Protein AF-G6F277-F1 (afdb_monomer_lite)

Structure (mmCIF, N/CA/C/O backbone):
data_AF-G6F277-F1
#
_entry.id   AF-G6F277-F1
#
loop_
_atom_site.group_PDB
_atom_site.id
_atom_site.type_symbol
_atom_site.label_atom_id
_atom_site.label_alt_id
_atom_site.label_comp_id
_atom_site.label_asym_id
_atom_site.label_entity_id
_atom_site.label_seq_id
_atom_site.pdbx_PDB_ins_code
_atom_site.Cartn_x
_atom_site.Cartn_y
_atom_site.Cartn_z
_atom_site.occupancy
_atom_site.B_iso_or_equiv
_atom_site.auth_seq_id
_atom_site.auth_comp_id
_atom_site.auth_asym_id
_atom_site.auth_atom_id
_atom_site.pdbx_PDB_model_num
ATOM 1 N N . MET A 1 1 ? 72.655 9.743 -31.566 1.00 37.03 1 MET A N 1
ATOM 2 C CA . MET A 1 1 ? 73.593 8.809 -30.901 1.00 37.03 1 MET A CA 1
ATOM 3 C C . MET A 1 1 ? 73.658 9.230 -29.446 1.00 37.03 1 MET A C 1
ATOM 5 O O . MET A 1 1 ? 73.908 10.397 -29.218 1.00 37.03 1 MET A O 1
ATOM 9 N N . GLY A 1 2 ? 73.383 8.450 -28.415 1.00 37.75 2 GLY A N 1
ATOM 10 C CA . GLY A 1 2 ? 73.005 7.057 -28.217 1.00 37.75 2 GLY A CA 1
ATOM 11 C C . GLY A 1 2 ? 73.012 6.901 -26.689 1.00 37.75 2 GLY A C 1
ATOM 12 O O . GLY A 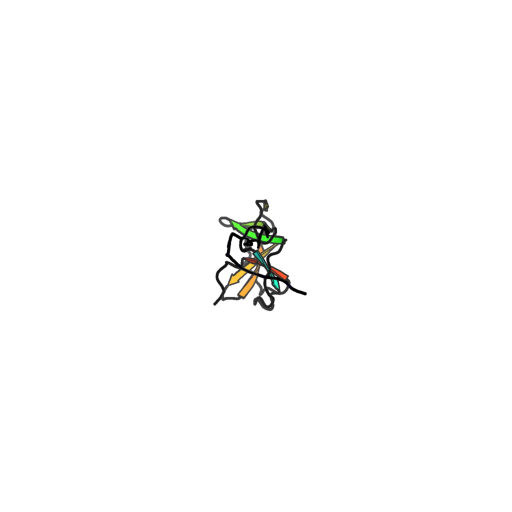1 2 ? 73.947 7.371 -26.046 1.00 37.75 2 GLY A O 1
ATOM 13 N N . MET A 1 3 ? 71.939 6.366 -26.107 1.00 43.28 3 MET A N 1
ATOM 14 C CA . MET A 1 3 ? 71.844 6.108 -24.662 1.00 43.28 3 MET A CA 1
ATOM 15 C C . MET A 1 3 ? 72.939 5.131 -24.201 1.00 43.28 3 MET A C 1
ATOM 17 O O . MET A 1 3 ? 73.451 4.356 -25.012 1.00 43.28 3 MET A O 1
ATOM 21 N N . PRO A 1 4 ? 73.160 5.034 -22.881 1.00 49.06 4 PRO A N 1
ATOM 22 C CA . PRO A 1 4 ? 72.890 3.728 -22.298 1.00 49.06 4 PRO A CA 1
ATOM 23 C C . PRO A 1 4 ? 71.932 3.769 -21.106 1.00 49.06 4 PRO A C 1
ATOM 25 O O . PRO A 1 4 ? 71.973 4.622 -20.224 1.00 49.06 4 PRO A O 1
ATOM 28 N N . ILE A 1 5 ? 71.065 2.767 -21.153 1.00 53.16 5 ILE A N 1
ATOM 29 C CA . ILE A 1 5 ? 70.101 2.305 -20.164 1.00 53.16 5 ILE A CA 1
ATOM 30 C C . ILE A 1 5 ? 70.821 1.321 -19.231 1.00 53.16 5 ILE A C 1
ATOM 32 O O . ILE A 1 5 ? 71.564 0.481 -19.726 1.00 53.16 5 ILE A O 1
ATOM 36 N N . ASN A 1 6 ? 70.543 1.371 -17.923 1.00 42.00 6 ASN A N 1
ATOM 37 C CA . ASN A 1 6 ? 70.446 0.199 -17.027 1.00 42.00 6 ASN A CA 1
ATOM 38 C C . ASN A 1 6 ? 69.909 0.672 -15.663 1.00 42.00 6 ASN A C 1
ATOM 40 O O . ASN A 1 6 ? 70.607 1.337 -14.911 1.00 42.00 6 ASN A O 1
ATOM 44 N N . ARG A 1 7 ? 68.597 0.591 -15.413 1.00 47.72 7 ARG A N 1
ATOM 45 C CA . ARG A 1 7 ? 67.875 -0.561 -14.830 1.00 47.72 7 ARG A CA 1
ATOM 46 C C . ARG A 1 7 ? 68.475 -1.052 -13.506 1.00 47.72 7 ARG A C 1
ATOM 48 O O . ARG A 1 7 ? 69.240 -2.003 -13.500 1.00 47.72 7 ARG A O 1
ATOM 55 N N . PHE A 1 8 ? 67.994 -0.488 -12.400 1.00 46.94 8 PHE A N 1
ATOM 56 C CA . PHE A 1 8 ? 67.616 -1.272 -11.224 1.00 46.94 8 PHE A CA 1
ATOM 57 C C . PHE A 1 8 ? 66.297 -0.730 -10.673 1.00 46.94 8 PHE A C 1
ATOM 59 O O . PHE A 1 8 ? 66.061 0.474 -10.632 1.00 46.94 8 PHE A O 1
ATOM 66 N N . ALA A 1 9 ? 65.402 -1.666 -10.387 1.00 50.25 9 ALA A N 1
ATOM 67 C CA . ALA A 1 9 ? 64.004 -1.460 -10.076 1.00 50.25 9 ALA A CA 1
ATOM 68 C C . ALA A 1 9 ? 63.793 -0.776 -8.720 1.00 50.25 9 ALA A C 1
ATOM 70 O O . ALA A 1 9 ? 64.459 -1.116 -7.745 1.00 50.25 9 ALA A O 1
ATOM 71 N N . LEU A 1 10 ? 62.775 0.080 -8.639 1.00 41.66 10 LEU A N 1
ATOM 72 C CA . LEU A 1 10 ? 62.068 0.308 -7.386 1.00 41.66 10 LEU A CA 1
ATOM 73 C C . LEU A 1 10 ? 60.569 0.412 -7.677 1.00 41.66 10 LEU A C 1
ATOM 75 O O . LEU A 1 10 ? 60.064 1.429 -8.144 1.00 41.66 10 LEU A O 1
ATOM 79 N N . LEU A 1 11 ? 59.881 -0.709 -7.453 1.00 50.47 11 LEU A N 1
ATOM 80 C CA . LEU A 1 11 ? 58.453 -0.722 -7.176 1.00 50.47 11 LEU A CA 1
ATOM 81 C C . LEU A 1 11 ? 58.219 0.070 -5.888 1.00 50.47 11 LEU A C 1
ATOM 83 O O . LEU A 1 11 ? 58.742 -0.338 -4.856 1.00 50.47 11 LEU A O 1
ATOM 87 N N . THR A 1 12 ? 57.344 1.073 -5.924 1.00 49.41 12 THR A N 1
ATOM 88 C CA . THR A 1 12 ? 56.513 1.434 -4.767 1.00 49.41 12 THR A CA 1
ATOM 89 C C . THR A 1 12 ? 55.254 2.196 -5.204 1.00 49.41 12 THR A C 1
ATOM 91 O O . THR A 1 12 ? 55.310 3.345 -5.622 1.00 49.41 12 THR A O 1
ATOM 94 N N . LEU A 1 13 ? 54.124 1.482 -5.088 1.00 42.62 13 LEU A N 1
ATOM 95 C CA . LEU A 1 13 ? 52.865 1.890 -4.436 1.00 42.62 13 LEU A CA 1
ATOM 96 C C . LEU A 1 13 ? 52.202 3.187 -4.942 1.00 42.62 13 LEU A C 1
ATOM 98 O O . LEU A 1 13 ? 52.618 4.291 -4.625 1.00 42.62 13 LEU A O 1
ATOM 102 N N . ILE A 1 14 ? 51.189 3.091 -5.811 1.00 44.88 14 ILE A N 1
ATOM 103 C CA . ILE A 1 14 ? 49.758 2.968 -5.447 1.00 44.88 14 ILE A CA 1
ATOM 104 C C . ILE A 1 14 ? 49.344 4.009 -4.402 1.00 44.88 14 ILE A C 1
ATOM 106 O O . ILE A 1 14 ? 49.683 3.879 -3.230 1.00 44.88 14 ILE A O 1
ATOM 110 N N . GLY A 1 15 ? 48.516 4.974 -4.812 1.00 44.50 15 GLY A N 1
ATOM 111 C CA . GLY A 1 15 ? 47.778 5.783 -3.843 1.00 44.50 15 GLY A CA 1
ATOM 112 C C . GLY A 1 15 ? 47.231 7.120 -4.323 1.00 44.50 15 GLY A C 1
ATOM 113 O O . GLY A 1 15 ? 47.173 8.036 -3.514 1.00 44.50 15 GLY A O 1
ATOM 114 N N . VAL A 1 16 ? 46.826 7.285 -5.588 1.00 48.56 16 VAL A N 1
ATOM 115 C CA . VAL A 1 16 ? 46.068 8.488 -5.976 1.00 48.56 16 VAL A CA 1
ATOM 116 C C . VAL A 1 16 ? 44.873 8.120 -6.835 1.00 48.56 16 VAL A C 1
ATOM 118 O O . VAL A 1 16 ? 44.921 8.129 -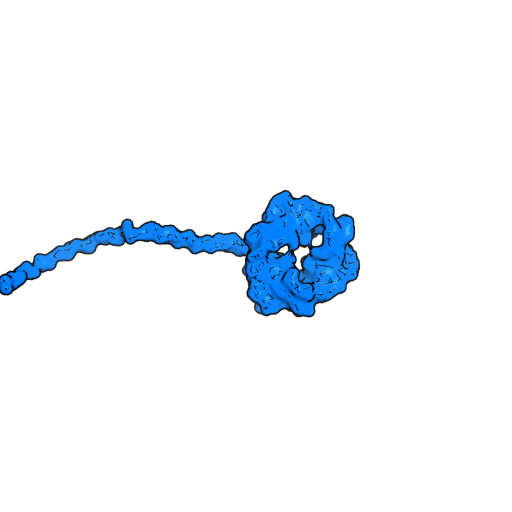8.055 1.00 48.56 16 VAL A O 1
ATOM 121 N N . SER A 1 17 ? 43.791 7.787 -6.148 1.00 45.66 17 SER A N 1
ATOM 122 C CA . SER A 1 17 ? 42.498 8.426 -6.366 1.00 45.66 17 SER A CA 1
ATOM 123 C C . SER A 1 17 ? 41.563 7.845 -5.320 1.00 45.66 17 SER A C 1
ATOM 125 O O . SER A 1 17 ? 41.160 6.686 -5.418 1.00 45.66 17 SER A O 1
ATOM 127 N N . PHE A 1 18 ? 41.231 8.658 -4.317 1.00 49.62 18 PHE A N 1
ATOM 128 C CA . PHE A 1 18 ? 39.979 8.534 -3.582 1.00 49.62 18 PHE A CA 1
ATOM 129 C C . PHE A 1 18 ? 38.841 8.679 -4.601 1.00 49.62 18 PHE A C 1
ATOM 131 O O . PHE A 1 18 ? 38.234 9.734 -4.742 1.00 49.62 18 PHE A O 1
ATOM 138 N N . SER A 1 19 ? 38.577 7.619 -5.359 1.00 43.09 19 SER A N 1
ATOM 139 C CA . SER A 1 19 ? 37.256 7.411 -5.914 1.00 43.09 19 SER A CA 1
ATOM 140 C C . SER A 1 19 ? 36.481 6.803 -4.772 1.00 43.09 19 SER A C 1
ATOM 142 O O . SER A 1 19 ? 36.496 5.593 -4.555 1.00 43.09 19 SER A O 1
ATOM 144 N N . SER A 1 20 ? 35.898 7.692 -3.980 1.00 41.25 20 SER A N 1
ATOM 145 C CA . SER A 1 20 ? 34.780 7.418 -3.103 1.00 41.25 20 SER A CA 1
ATOM 146 C C . SER A 1 20 ? 33.725 6.710 -3.948 1.00 41.25 20 SER A C 1
ATOM 148 O O . SER A 1 20 ? 32.821 7.336 -4.494 1.00 41.25 20 SER A O 1
ATOM 150 N N . LEU A 1 21 ? 33.852 5.391 -4.094 1.00 43.97 21 LEU A N 1
ATOM 151 C CA . LEU A 1 21 ? 32.783 4.513 -4.532 1.00 43.97 21 LEU A CA 1
ATOM 152 C C . LEU A 1 21 ? 31.818 4.425 -3.350 1.00 43.97 21 LEU A C 1
ATOM 154 O O . LEU A 1 21 ? 31.627 3.398 -2.710 1.00 43.97 21 LEU A O 1
ATOM 158 N N . ILE A 1 22 ? 31.203 5.571 -3.069 1.00 49.97 22 ILE A N 1
ATOM 159 C CA . ILE A 1 22 ? 29.899 5.681 -2.447 1.00 49.97 22 ILE A CA 1
ATOM 160 C C . ILE A 1 22 ? 28.929 5.250 -3.552 1.00 49.97 22 ILE A C 1
ATOM 162 O O . ILE A 1 22 ? 28.175 6.039 -4.110 1.00 49.97 22 ILE A O 1
ATOM 166 N N . GLY A 1 23 ? 29.005 3.978 -3.939 1.00 37.19 23 GLY A N 1
ATOM 167 C CA . GLY A 1 23 ? 27.857 3.302 -4.502 1.00 37.19 23 GLY A CA 1
ATOM 168 C C . GLY A 1 23 ? 26.977 3.059 -3.302 1.00 37.19 23 GLY A C 1
ATOM 169 O O . GLY A 1 23 ? 27.228 2.117 -2.557 1.00 37.19 23 GLY A O 1
ATOM 170 N N . ALA A 1 24 ? 26.060 3.994 -3.053 1.00 41.78 24 ALA A N 1
ATOM 171 C CA . ALA A 1 24 ? 25.055 3.884 -2.021 1.00 41.78 24 ALA A CA 1
ATOM 172 C C . ALA A 1 24 ? 24.545 2.441 -2.019 1.00 41.78 24 ALA A C 1
ATOM 174 O O . ALA A 1 24 ? 23.866 2.015 -2.952 1.00 41.78 24 ALA A O 1
ATOM 175 N N . SER A 1 25 ? 24.887 1.675 -0.982 1.00 37.38 25 SER A N 1
ATOM 176 C CA . SER A 1 25 ? 24.018 0.595 -0.561 1.00 37.38 25 SER A CA 1
ATOM 177 C C . SER A 1 25 ? 22.731 1.311 -0.202 1.00 37.38 25 SER A C 1
ATOM 179 O O . SER A 1 25 ? 22.601 1.834 0.906 1.00 37.38 25 SER A O 1
ATOM 181 N N . SER A 1 26 ? 21.840 1.468 -1.182 1.00 41.50 26 SER A N 1
ATOM 182 C CA . SER A 1 26 ? 20.469 1.846 -0.920 1.00 41.50 26 SER A CA 1
ATOM 183 C C . SER A 1 26 ? 20.044 0.900 0.187 1.00 41.50 26 SER A C 1
ATOM 185 O O . SER A 1 26 ? 20.043 -0.317 -0.030 1.00 41.50 26 SER A O 1
ATOM 187 N N . ALA A 1 27 ? 19.777 1.430 1.383 1.00 46.47 27 ALA A N 1
ATOM 188 C CA . ALA A 1 27 ? 18.904 0.735 2.308 1.00 46.47 27 ALA A CA 1
ATOM 189 C C . ALA A 1 27 ? 17.738 0.283 1.431 1.00 46.47 27 ALA A C 1
ATOM 191 O O . ALA A 1 27 ? 17.151 1.113 0.733 1.00 46.47 27 ALA A O 1
ATOM 192 N N . TYR A 1 28 ? 17.591 -1.030 1.248 1.00 58.25 28 TYR A N 1
ATOM 193 C CA . TYR A 1 28 ? 16.682 -1.515 0.228 1.00 58.25 28 TYR A CA 1
ATOM 194 C C . TYR A 1 28 ? 15.310 -0.952 0.601 1.00 58.25 28 TYR A C 1
ATOM 196 O O . TYR A 1 28 ? 14.822 -1.166 1.709 1.00 58.25 28 TYR A O 1
ATOM 204 N N . ALA A 1 29 ? 14.723 -0.148 -0.278 1.00 70.69 29 ALA A N 1
ATOM 205 C CA . ALA A 1 29 ? 13.471 0.496 0.059 1.00 70.69 29 ALA A CA 1
ATOM 206 C C . ALA A 1 29 ? 12.374 -0.568 0.065 1.00 70.69 29 ALA A C 1
ATOM 208 O O . ALA A 1 29 ? 12.241 -1.355 -0.882 1.00 70.69 29 ALA A O 1
ATOM 209 N N . ASN A 1 30 ? 11.627 -0.631 1.161 1.00 86.19 30 ASN A N 1
ATOM 210 C CA . ASN A 1 30 ? 10.586 -1.635 1.347 1.00 86.19 30 ASN A CA 1
ATOM 211 C C . ASN A 1 30 ? 9.277 -1.236 0.667 1.00 86.19 30 ASN A C 1
ATOM 213 O O . ASN A 1 30 ? 8.456 -2.092 0.352 1.00 86.19 30 ASN A O 1
ATOM 217 N N . TYR A 1 31 ? 9.077 0.057 0.427 1.00 90.19 31 TYR A N 1
ATOM 218 C CA . TYR A 1 31 ? 7.898 0.584 -0.237 1.00 90.19 31 TYR A CA 1
ATOM 219 C C . TYR A 1 31 ? 8.258 1.003 -1.650 1.00 90.19 31 TYR A C 1
ATOM 221 O O . TYR A 1 31 ? 9.150 1.822 -1.874 1.00 90.19 31 TYR A O 1
ATOM 229 N N . LYS A 1 32 ? 7.555 0.422 -2.615 1.00 90.12 32 LYS A N 1
ATOM 230 C CA . LYS A 1 32 ? 7.838 0.606 -4.032 1.00 90.12 32 LYS A CA 1
ATOM 231 C C . LYS A 1 32 ? 6.590 1.031 -4.769 1.00 90.12 32 LYS A C 1
ATOM 233 O O . LYS A 1 32 ? 5.497 0.567 -4.448 1.00 90.12 32 LYS A O 1
ATOM 238 N N . ARG A 1 33 ? 6.747 1.885 -5.777 1.00 91.19 33 ARG A N 1
ATOM 239 C CA . ARG A 1 33 ? 5.662 2.192 -6.708 1.00 91.19 33 ARG A CA 1
ATOM 240 C C . ARG A 1 33 ? 5.739 1.238 -7.885 1.00 91.19 33 ARG A C 1
ATOM 242 O O . ARG A 1 33 ? 6.749 1.185 -8.576 1.00 91.19 33 ARG A O 1
ATOM 249 N N . CYS A 1 34 ? 4.655 0.516 -8.121 1.00 91.25 34 CYS A N 1
ATOM 250 C CA . CYS A 1 34 ? 4.546 -0.424 -9.228 1.00 91.25 34 CYS A CA 1
ATOM 251 C C . CYS A 1 34 ? 3.267 -0.148 -10.009 1.00 91.25 34 CYS A C 1
ATOM 253 O O . CYS A 1 34 ? 2.269 0.300 -9.439 1.00 91.25 34 CYS A O 1
ATOM 255 N N . TRP A 1 35 ? 3.280 -0.457 -11.303 1.00 92.56 35 TRP A N 1
ATOM 256 C CA . TRP A 1 35 ? 2.036 -0.641 -12.039 1.00 92.56 35 TRP A CA 1
ATOM 257 C C . TRP A 1 35 ? 1.483 -2.030 -11.737 1.00 92.56 35 TRP A C 1
ATOM 259 O O . TRP A 1 35 ? 2.188 -3.034 -11.875 1.00 92.56 35 TRP A O 1
ATOM 269 N N . ILE A 1 36 ? 0.228 -2.074 -11.308 1.00 92.94 36 ILE A N 1
ATOM 270 C CA . ILE A 1 36 ? -0.509 -3.297 -11.030 1.00 92.94 36 ILE A CA 1
ATOM 271 C C . ILE A 1 36 ? -1.588 -3.430 -12.096 1.00 92.94 36 ILE A C 1
ATOM 273 O O . ILE A 1 36 ? -2.316 -2.480 -12.360 1.00 92.94 36 ILE A O 1
ATOM 277 N N . GLN A 1 37 ? -1.703 -4.608 -12.697 1.00 93.25 37 GLN A N 1
ATOM 278 C CA . GLN A 1 37 ? -2.756 -4.925 -13.650 1.00 93.25 37 GLN A CA 1
ATOM 279 C C . GLN A 1 37 ? -3.482 -6.180 -13.181 1.00 93.25 37 GLN A C 1
ATOM 281 O O . GLN A 1 37 ? -2.868 -7.238 -13.023 1.00 93.25 37 GLN A O 1
ATOM 286 N N . LYS A 1 38 ? -4.793 -6.073 -12.934 1.00 93.00 38 LYS A N 1
ATOM 287 C CA . LYS A 1 38 ? -5.612 -7.183 -12.402 1.00 93.00 38 LYS A CA 1
ATOM 288 C C . LYS A 1 38 ? -4.984 -7.869 -11.170 1.00 93.00 38 LYS A C 1
ATOM 290 O O . LYS A 1 38 ? -5.031 -9.094 -11.035 1.00 93.00 38 LYS A O 1
ATOM 295 N N . GLY A 1 39 ? -4.390 -7.081 -10.273 1.00 91.62 39 GLY A N 1
ATOM 296 C CA . GLY A 1 39 ? -3.734 -7.545 -9.047 1.00 91.62 39 GLY A CA 1
ATOM 297 C C . GLY A 1 39 ? -2.325 -8.125 -9.213 1.00 91.62 39 GLY A C 1
ATOM 298 O O . GLY A 1 39 ? -1.739 -8.547 -8.220 1.00 91.62 39 GLY A O 1
ATOM 299 N N . VAL A 1 40 ? -1.747 -8.140 -10.414 1.00 90.81 40 VAL A N 1
ATOM 300 C CA . VAL A 1 40 ? -0.360 -8.577 -10.644 1.00 90.81 40 VAL A CA 1
ATOM 301 C C . VAL A 1 40 ? 0.515 -7.350 -10.866 1.00 90.81 40 VAL A C 1
ATOM 303 O O . VAL A 1 40 ? 0.164 -6.489 -11.667 1.00 90.81 40 VAL A O 1
ATOM 306 N N . ALA A 1 41 ? 1.642 -7.245 -10.161 1.00 87.62 41 ALA A N 1
ATOM 307 C CA . ALA A 1 41 ? 2.624 -6.197 -10.434 1.00 87.62 41 ALA A CA 1
ATOM 308 C C . ALA A 1 41 ? 3.350 -6.528 -11.748 1.00 87.62 41 ALA A C 1
ATOM 310 O O . ALA A 1 41 ? 3.929 -7.606 -11.863 1.00 87.62 41 ALA A O 1
ATOM 311 N N . THR A 1 42 ? 3.290 -5.639 -12.742 1.00 78.19 42 THR A N 1
ATOM 312 C CA . THR A 1 42 ? 3.794 -5.931 -14.100 1.00 78.19 42 THR A CA 1
ATOM 313 C C . THR A 1 42 ? 4.995 -5.086 -14.528 1.00 78.19 42 THR A C 1
ATOM 315 O O . THR A 1 42 ? 5.627 -5.420 -15.526 1.00 78.19 42 THR A O 1
ATOM 318 N N . ILE A 1 43 ? 5.329 -4.005 -13.811 1.00 76.56 43 ILE A N 1
ATOM 319 C CA . ILE A 1 43 ? 6.486 -3.132 -14.100 1.00 76.56 43 ILE A CA 1
ATOM 320 C C . ILE A 1 43 ? 7.516 -3.232 -12.969 1.00 76.56 43 ILE A C 1
ATOM 322 O O . ILE A 1 43 ? 7.133 -3.418 -11.813 1.00 76.56 43 ILE A O 1
ATOM 326 N N . ASN A 1 44 ? 8.804 -3.070 -13.314 1.00 70.75 44 ASN A N 1
ATOM 327 C CA . ASN A 1 44 ? 9.920 -2.940 -12.374 1.00 70.75 44 ASN A CA 1
ATOM 328 C C . ASN A 1 44 ? 9.570 -1.954 -11.256 1.00 70.75 44 ASN A C 1
ATOM 330 O O . ASN A 1 44 ? 9.413 -0.756 -11.467 1.00 70.75 44 ASN A O 1
ATOM 334 N N . CYS A 1 45 ? 9.392 -2.512 -10.067 1.00 85.94 45 CYS A N 1
ATOM 335 C CA . CYS A 1 45 ? 9.065 -1.779 -8.865 1.00 85.94 45 CYS A CA 1
ATOM 336 C C . CYS A 1 45 ? 10.301 -1.038 -8.350 1.00 85.94 45 CYS A C 1
ATOM 338 O O . CYS A 1 45 ? 11.267 -1.685 -7.922 1.00 85.94 45 CYS A O 1
ATOM 340 N N . ASP A 1 46 ? 10.211 0.288 -8.287 1.00 85.75 46 ASP A N 1
ATOM 341 C CA . ASP A 1 46 ? 11.260 1.158 -7.758 1.00 85.75 46 ASP A CA 1
ATOM 342 C C . ASP A 1 46 ? 10.820 1.848 -6.457 1.00 85.75 46 ASP A C 1
ATOM 344 O O . ASP A 1 46 ? 9.618 2.069 -6.246 1.00 85.75 46 ASP A O 1
ATOM 348 N N . PRO A 1 47 ? 11.772 2.184 -5.564 1.00 88.56 47 PRO A N 1
ATOM 349 C CA . PRO A 1 47 ? 11.517 3.058 -4.422 1.00 88.56 47 PRO A CA 1
ATOM 350 C C . PRO A 1 47 ? 10.794 4.333 -4.858 1.00 88.56 47 PRO A C 1
ATOM 352 O O . PRO A 1 47 ? 11.153 4.940 -5.867 1.00 88.56 47 PRO A O 1
ATOM 355 N N . ALA A 1 48 ? 9.778 4.753 -4.109 1.00 86.88 48 ALA A N 1
ATOM 356 C CA . ALA A 1 48 ? 9.008 5.937 -4.465 1.00 86.88 48 ALA A CA 1
ATOM 357 C C . ALA A 1 48 ? 8.409 6.632 -3.249 1.00 86.88 48 ALA A C 1
ATOM 359 O O . ALA A 1 48 ? 8.167 6.012 -2.213 1.00 86.88 48 ALA A O 1
ATOM 360 N N . ASP A 1 49 ? 8.100 7.910 -3.432 1.00 90.69 49 ASP A N 1
ATOM 361 C CA . ASP A 1 49 ? 7.380 8.710 -2.452 1.00 90.69 49 ASP A CA 1
ATOM 362 C C . ASP A 1 49 ? 5.870 8.491 -2.559 1.00 90.69 49 ASP A C 1
ATOM 364 O O . ASP A 1 49 ? 5.339 8.109 -3.613 1.00 90.69 49 ASP A O 1
ATOM 368 N N . GLY A 1 50 ? 5.155 8.780 -1.476 1.00 91.88 50 GLY A N 1
ATOM 369 C CA . GLY A 1 50 ? 3.698 8.763 -1.457 1.00 91.88 50 GLY A CA 1
ATOM 370 C C . GLY A 1 50 ? 3.136 8.443 -0.084 1.00 91.88 50 GLY A C 1
ATOM 371 O O . GLY A 1 50 ? 3.718 8.780 0.941 1.00 91.88 50 GLY A O 1
ATOM 372 N N . TYR A 1 51 ? 1.988 7.775 -0.063 1.00 92.25 51 TYR A N 1
ATOM 373 C CA . TYR A 1 51 ? 1.365 7.325 1.173 1.00 92.25 51 TYR A CA 1
ATOM 374 C C . TYR A 1 51 ? 1.145 5.821 1.142 1.00 92.25 51 TYR A C 1
ATOM 376 O O . TYR A 1 51 ? 0.818 5.257 0.099 1.00 92.25 51 TYR A O 1
ATOM 384 N N . TYR A 1 52 ? 1.286 5.194 2.304 1.00 92.25 52 TYR A N 1
ATOM 385 C CA . TYR A 1 52 ? 0.971 3.789 2.517 1.00 92.25 52 TYR A CA 1
ATOM 386 C C . TYR A 1 52 ? 0.175 3.616 3.809 1.00 92.25 52 TYR A C 1
ATOM 388 O O . TYR A 1 52 ? 0.359 4.376 4.760 1.00 92.25 52 TYR A O 1
ATOM 396 N N . PHE A 1 53 ? -0.707 2.620 3.856 1.00 93.31 53 PHE A N 1
ATOM 397 C CA . PHE A 1 53 ? -1.501 2.322 5.044 1.00 93.31 53 PHE A CA 1
ATOM 398 C C . PHE A 1 53 ? -0.862 1.200 5.860 1.00 93.31 53 PHE A C 1
ATOM 400 O O . PHE A 1 53 ? -0.763 0.063 5.405 1.00 93.31 53 PHE A O 1
ATOM 407 N N . VAL A 1 54 ? -0.463 1.510 7.090 1.00 90.69 54 VAL A N 1
ATOM 408 C CA . VAL A 1 54 ? 0.123 0.556 8.036 1.00 90.69 54 VAL A CA 1
ATOM 409 C C . VAL A 1 54 ? -0.941 0.128 9.036 1.00 90.69 54 VAL A C 1
ATOM 411 O O . VAL A 1 54 ? -1.622 0.976 9.615 1.00 90.69 54 VAL A O 1
ATOM 414 N N . LYS A 1 55 ? -1.081 -1.182 9.259 1.00 90.25 55 LYS A N 1
ATOM 415 C CA . LYS A 1 55 ? -1.935 -1.706 10.328 1.00 90.25 55 LYS A CA 1
ATOM 416 C C . LYS A 1 55 ? -1.202 -1.580 11.665 1.00 90.25 55 LYS A C 1
ATOM 418 O O . LYS A 1 55 ? -0.153 -2.187 11.853 1.00 90.25 55 LYS A O 1
ATOM 423 N N . GLU A 1 56 ? -1.769 -0.826 12.595 1.00 89.44 56 GLU A N 1
ATOM 424 C CA . GLU A 1 56 ? -1.301 -0.700 13.972 1.00 89.44 56 GLU A CA 1
ATOM 425 C C . GLU A 1 56 ? -2.435 -1.095 14.921 1.00 89.44 56 GLU A C 1
ATOM 427 O O . GLU A 1 56 ? -3.477 -0.438 14.975 1.00 89.44 56 GLU A O 1
ATOM 432 N N . LYS A 1 57 ? -2.229 -2.184 15.673 1.00 88.50 57 LYS A N 1
ATOM 433 C CA . LYS A 1 57 ? -3.293 -2.857 16.438 1.00 88.50 57 LYS A CA 1
ATOM 434 C C . LYS A 1 57 ? -4.436 -3.255 15.489 1.00 88.50 57 LYS A C 1
ATOM 436 O O . LYS A 1 57 ? -4.184 -3.968 14.518 1.00 88.50 57 LYS A O 1
ATOM 441 N N . ASP A 1 58 ? -5.650 -2.763 15.720 1.00 89.00 58 ASP A N 1
ATOM 442 C CA . ASP A 1 58 ? -6.837 -3.052 14.905 1.00 89.00 58 ASP A CA 1
ATOM 443 C C . ASP A 1 58 ? -7.220 -1.916 13.947 1.00 89.00 58 ASP A C 1
ATOM 445 O O . ASP A 1 58 ? -8.273 -1.966 13.317 1.00 89.00 58 ASP A O 1
ATOM 449 N N . GLN A 1 59 ? -6.358 -0.903 13.804 1.00 92.19 59 GLN 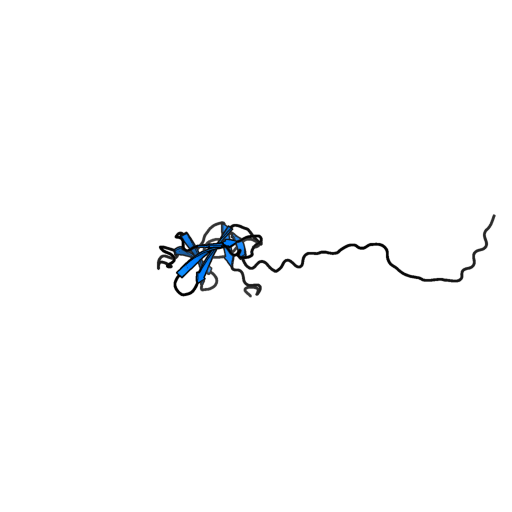A N 1
ATOM 450 C CA . GLN A 1 59 ? -6.613 0.259 12.956 1.00 92.19 59 GLN A CA 1
ATOM 451 C C . GLN A 1 59 ? -5.498 0.482 11.927 1.00 92.19 59 GLN A C 1
ATOM 453 O O . GLN A 1 59 ? -4.338 0.146 12.139 1.00 92.19 59 GLN A O 1
ATOM 458 N N . TYR A 1 60 ? -5.850 1.077 10.797 1.00 94.12 60 TYR A N 1
ATOM 459 C CA . TYR A 1 60 ? -4.968 1.447 9.705 1.00 94.12 60 TYR A CA 1
ATOM 460 C C . TYR A 1 60 ? -4.635 2.933 9.797 1.00 94.12 60 TYR A C 1
ATOM 462 O O . TYR A 1 60 ? -5.514 3.783 9.956 1.00 94.12 60 TYR A O 1
ATOM 470 N N . LYS A 1 61 ? -3.345 3.241 9.679 1.00 92.69 61 LYS A N 1
ATOM 471 C CA . LYS A 1 61 ? -2.806 4.599 9.643 1.00 92.69 61 LYS A CA 1
ATOM 472 C C . LYS A 1 61 ? -2.202 4.871 8.277 1.00 92.69 61 LYS A C 1
ATOM 474 O O . LYS A 1 61 ? -1.363 4.107 7.814 1.00 92.69 61 LYS A O 1
ATOM 479 N N . LYS A 1 62 ? -2.582 5.983 7.660 1.00 92.81 62 LYS A N 1
ATOM 480 C CA . LYS A 1 62 ? -1.908 6.545 6.497 1.00 92.81 62 LYS A CA 1
ATOM 481 C C . LYS A 1 62 ? -0.579 7.146 6.941 1.00 92.81 62 LYS A C 1
ATOM 483 O O . LYS A 1 62 ? -0.544 8.073 7.754 1.00 92.81 62 LYS A O 1
ATOM 488 N N . CYS A 1 63 ? 0.505 6.621 6.401 1.00 92.06 63 CYS A N 1
ATOM 489 C CA . CYS A 1 63 ? 1.865 7.038 6.689 1.00 92.06 63 CYS A CA 1
ATOM 490 C C . CYS A 1 63 ? 2.532 7.573 5.423 1.00 92.06 63 CYS A C 1
ATOM 492 O O . CYS A 1 63 ? 2.297 7.067 4.326 1.00 92.06 63 CYS A O 1
ATOM 494 N N . ASN A 1 64 ? 3.354 8.610 5.574 1.00 92.94 64 ASN A N 1
ATOM 495 C CA . ASN A 1 64 ? 4.112 9.175 4.461 1.00 92.94 64 ASN A CA 1
ATOM 496 C C . ASN A 1 64 ? 5.356 8.326 4.165 1.00 92.94 64 ASN A C 1
ATOM 498 O O . ASN A 1 64 ? 6.123 8.022 5.081 1.00 92.94 64 ASN A O 1
ATOM 502 N N . VAL A 1 65 ? 5.557 8.003 2.893 1.00 91.75 65 VAL A N 1
ATOM 503 C CA . VAL A 1 65 ? 6.712 7.283 2.360 1.00 91.75 65 VAL A CA 1
ATOM 504 C C . VAL A 1 65 ? 7.633 8.292 1.682 1.00 91.75 65 VAL A C 1
ATOM 506 O O . VAL A 1 65 ? 7.171 9.074 0.850 1.00 91.75 65 VAL A O 1
ATOM 509 N N . ALA A 1 66 ? 8.917 8.268 2.031 1.00 90.81 66 ALA A N 1
ATOM 510 C CA . ALA A 1 66 ? 9.957 9.063 1.390 1.00 90.81 66 ALA A CA 1
ATOM 511 C C . ALA A 1 66 ? 11.138 8.161 1.026 1.00 90.81 66 ALA A C 1
ATOM 513 O O . ALA A 1 66 ? 11.629 7.422 1.876 1.00 90.81 66 ALA A O 1
ATOM 514 N N . ASN A 1 67 ? 11.577 8.209 -0.230 1.00 88.81 67 ASN A N 1
ATOM 515 C CA . ASN A 1 67 ? 12.619 7.346 -0.789 1.00 88.81 67 ASN A CA 1
ATOM 516 C C . ASN A 1 67 ? 12.362 5.847 -0.537 1.00 88.81 67 ASN A C 1
ATOM 518 O O . ASN A 1 67 ? 13.291 5.068 -0.354 1.00 88.81 67 ASN A O 1
ATOM 522 N N . GLY A 1 68 ? 11.085 5.447 -0.530 1.00 88.62 68 GLY A N 1
ATOM 523 C CA . GLY A 1 68 ? 10.638 4.075 -0.284 1.00 88.62 68 GLY A CA 1
ATOM 524 C C . GLY A 1 68 ? 10.761 3.580 1.166 1.00 88.62 68 GLY A C 1
ATOM 525 O O . GLY A 1 68 ? 10.599 2.382 1.407 1.00 88.62 68 GLY A O 1
ATOM 526 N N . ASP A 1 69 ? 10.958 4.490 2.124 1.00 88.94 69 ASP A N 1
ATOM 527 C CA . ASP A 1 69 ? 10.896 4.225 3.562 1.00 88.94 69 ASP A CA 1
ATOM 528 C C . ASP A 1 69 ? 9.748 4.984 4.233 1.00 88.94 69 ASP A C 1
ATOM 530 O O . ASP A 1 69 ? 9.372 6.088 3.830 1.00 88.94 69 ASP A O 1
ATOM 534 N N . LEU A 1 70 ? 9.183 4.402 5.295 1.00 89.38 70 LEU A N 1
ATOM 535 C CA . LEU A 1 70 ? 8.199 5.101 6.120 1.00 89.38 70 LEU A CA 1
ATOM 536 C C . LEU A 1 70 ? 8.868 6.225 6.905 1.00 89.38 70 LEU A C 1
ATOM 538 O O . LEU A 1 70 ? 9.874 6.034 7.582 1.00 89.38 70 LEU A O 1
ATOM 542 N N . THR A 1 71 ? 8.236 7.390 6.886 1.00 86.88 71 THR A N 1
ATOM 543 C CA . THR A 1 71 ? 8.606 8.521 7.736 1.00 86.88 71 THR A CA 1
ATOM 544 C C . THR A 1 71 ? 7.729 8.550 8.991 1.00 86.88 71 THR A C 1
ATOM 546 O O . THR A 1 71 ? 6.611 8.035 8.987 1.00 86.88 71 THR A O 1
ATOM 549 N N . ASN A 1 72 ? 8.188 9.210 10.062 1.00 76.56 72 ASN A N 1
ATOM 550 C CA . ASN A 1 72 ? 7.534 9.258 11.388 1.00 76.56 72 ASN A CA 1
ATOM 551 C C . ASN A 1 72 ? 6.138 9.932 11.428 1.00 76.56 72 ASN A C 1
ATOM 553 O O . ASN A 1 72 ? 5.618 10.235 12.501 1.00 76.56 72 ASN A O 1
ATOM 557 N N . LYS A 1 73 ? 5.523 10.214 10.275 1.00 81.19 73 LYS A N 1
ATOM 558 C CA . LYS A 1 73 ? 4.214 10.860 10.154 1.00 81.19 73 LYS A CA 1
ATOM 559 C C . LYS A 1 73 ? 3.164 9.817 9.784 1.00 81.19 73 LYS A C 1
ATOM 561 O O . LYS A 1 73 ? 3.030 9.483 8.609 1.00 81.19 73 LYS A O 1
ATOM 566 N N . CYS A 1 74 ? 2.398 9.366 10.774 1.00 85.69 74 CYS A N 1
ATOM 567 C CA . CYS A 1 74 ? 1.279 8.445 10.592 1.00 85.69 74 CYS A CA 1
ATOM 568 C C . CYS A 1 74 ? 0.008 9.017 11.228 1.00 85.69 74 CYS A C 1
ATOM 570 O O . CYS A 1 74 ? 0.016 9.409 12.395 1.00 85.69 74 CYS A O 1
ATOM 572 N N . LYS A 1 75 ? -1.087 9.052 10.468 1.00 88.88 75 LYS A N 1
ATOM 573 C CA . LYS A 1 75 ? -2.412 9.486 10.935 1.00 88.88 75 LYS A CA 1
ATOM 574 C C . LYS A 1 75 ? -3.465 8.455 10.555 1.00 88.88 75 LYS A C 1
ATOM 576 O O . LYS A 1 75 ? -3.347 7.815 9.518 1.00 88.88 75 LYS A O 1
ATOM 581 N N . GLN A 1 76 ? -4.487 8.283 11.384 1.00 91.94 76 GLN A N 1
ATOM 582 C CA . GLN A 1 76 ? -5.658 7.486 11.012 1.00 91.94 76 GLN A CA 1
ATOM 583 C C . GLN A 1 76 ? -6.531 8.325 10.087 1.00 91.94 76 GLN A C 1
ATOM 585 O O . GLN A 1 76 ? -6.967 9.405 10.474 1.00 91.94 76 GLN A O 1
ATOM 590 N N . GLU A 1 77 ? -6.723 7.855 8.861 1.00 90.75 77 GLU A N 1
ATOM 591 C CA . GLU A 1 77 ? -7.487 8.543 7.822 1.00 90.75 77 GLU A CA 1
ATOM 592 C C . GLU A 1 77 ? -8.203 7.504 6.957 1.00 90.75 77 GLU A C 1
ATOM 594 O O . GLU A 1 77 ? -7.821 6.329 6.929 1.00 90.75 77 GLU A O 1
ATOM 599 N N . ASP A 1 78 ? -9.223 7.954 6.241 1.00 92.31 78 ASP A N 1
ATOM 600 C CA . ASP A 1 78 ? -9.908 7.157 5.231 1.00 92.31 78 ASP A CA 1
ATOM 601 C C . ASP A 1 78 ? -9.061 7.054 3.959 1.00 92.31 78 ASP A C 1
ATOM 603 O O . ASP A 1 78 ? -8.181 7.880 3.689 1.00 92.31 78 ASP A O 1
ATOM 607 N N . GLY A 1 79 ? -9.333 6.039 3.145 1.00 93.50 79 GLY A N 1
ATOM 608 C CA . GLY A 1 79 ? -8.675 5.875 1.853 1.00 93.50 79 GLY A CA 1
ATOM 609 C C . GLY A 1 79 ? -8.687 4.436 1.373 1.00 93.50 79 GLY A C 1
ATOM 610 O O . GLY A 1 79 ? -9.629 3.701 1.636 1.00 93.50 79 GLY A O 1
ATOM 611 N N . PHE A 1 80 ? -7.636 4.030 0.666 1.00 93.19 80 PHE A N 1
ATOM 612 C CA . PHE A 1 80 ? -7.471 2.663 0.184 1.00 93.19 80 PHE A CA 1
ATOM 613 C C . PHE A 1 80 ? -6.139 2.101 0.655 1.00 93.19 80 PHE A C 1
ATOM 615 O O . PHE A 1 80 ? -5.101 2.745 0.511 1.00 93.19 80 PHE A O 1
ATOM 622 N N . ALA A 1 81 ? -6.176 0.886 1.191 1.00 93.12 81 ALA A N 1
ATOM 623 C CA . ALA A 1 81 ? -4.993 0.133 1.572 1.00 93.12 81 ALA A CA 1
ATOM 624 C C . ALA A 1 81 ? -4.787 -1.052 0.626 1.00 93.12 81 ALA A C 1
ATOM 626 O O . ALA A 1 81 ? -5.748 -1.639 0.119 1.00 93.12 81 ALA A O 1
ATOM 627 N N . MET A 1 82 ? -3.519 -1.394 0.415 1.00 93.25 82 MET A N 1
ATOM 628 C CA . MET A 1 82 ? -3.093 -2.476 -0.464 1.00 93.25 82 MET A CA 1
ATOM 629 C C . MET A 1 82 ? -2.818 -3.742 0.345 1.00 93.25 82 MET A C 1
ATOM 631 O O . MET A 1 82 ? -2.121 -3.697 1.357 1.00 93.25 82 MET A O 1
ATOM 635 N N . PHE A 1 83 ? -3.333 -4.877 -0.121 1.00 91.69 83 PHE A N 1
ATOM 636 C CA . PHE A 1 83 ? -3.189 -6.174 0.535 1.00 91.69 83 PHE A CA 1
ATOM 637 C C . PHE A 1 83 ? -2.726 -7.225 -0.463 1.00 91.69 83 PHE A C 1
ATOM 639 O O . PHE A 1 83 ? -3.358 -7.416 -1.501 1.00 91.69 83 PHE A O 1
ATOM 646 N N . LEU A 1 84 ? -1.646 -7.933 -0.135 1.00 90.31 84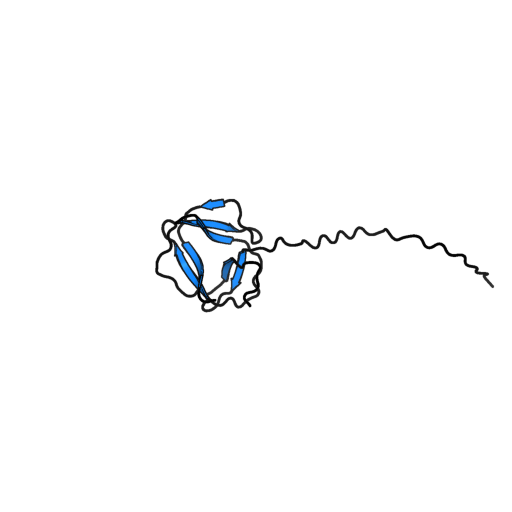 LEU A N 1
ATOM 647 C CA . LEU A 1 84 ? -1.210 -9.098 -0.895 1.00 90.31 84 LEU A CA 1
ATOM 648 C C . LEU A 1 84 ? -1.923 -10.338 -0.350 1.00 90.31 84 LEU A C 1
ATOM 650 O O . LEU A 1 84 ? -1.791 -10.682 0.822 1.00 90.31 84 LEU A O 1
ATOM 654 N N . THR A 1 85 ? -2.706 -11.012 -1.183 1.00 89.31 85 THR A N 1
ATOM 655 C CA . THR A 1 85 ? -3.406 -12.255 -0.832 1.00 89.31 85 THR A CA 1
ATOM 656 C C . THR A 1 85 ? -3.413 -13.168 -2.045 1.00 89.31 85 THR A C 1
ATOM 658 O O . THR A 1 85 ? -3.723 -12.725 -3.147 1.00 89.31 85 THR A O 1
ATOM 661 N N . ASN A 1 86 ? -3.051 -14.442 -1.866 1.00 89.12 86 ASN A N 1
ATOM 662 C CA . ASN A 1 86 ? -2.965 -15.418 -2.960 1.00 89.12 86 ASN A CA 1
ATOM 663 C C . ASN A 1 86 ? -2.132 -14.904 -4.152 1.00 89.12 86 ASN A C 1
ATOM 665 O O . ASN A 1 86 ? -2.558 -14.993 -5.302 1.00 89.12 86 ASN A O 1
ATOM 669 N N . HIS A 1 87 ? -0.968 -14.308 -3.863 1.00 88.62 87 HIS A N 1
ATOM 670 C CA . HIS A 1 87 ? -0.062 -13.702 -4.853 1.00 88.62 87 HIS A CA 1
ATOM 671 C C . HIS A 1 87 ? -0.687 -12.589 -5.713 1.00 88.62 87 HIS A C 1
ATOM 673 O O . HIS A 1 87 ? -0.173 -12.268 -6.783 1.00 88.62 87 HIS A O 1
ATOM 679 N N . ARG A 1 88 ? -1.788 -11.984 -5.256 1.00 91.81 88 ARG A N 1
ATOM 680 C CA . ARG A 1 88 ? -2.447 -10.866 -5.931 1.00 91.81 88 ARG A CA 1
ATOM 681 C C . ARG A 1 88 ? -2.652 -9.695 -4.987 1.00 91.81 88 ARG A C 1
ATOM 683 O O . ARG A 1 88 ? -2.972 -9.868 -3.813 1.00 91.81 88 ARG A O 1
ATOM 690 N N . TRP A 1 89 ? -2.483 -8.500 -5.528 1.00 93.75 89 TRP A N 1
ATOM 691 C CA . TRP A 1 89 ? -2.736 -7.245 -4.848 1.00 93.75 89 TRP A CA 1
ATOM 692 C C . TRP A 1 89 ? -4.206 -6.856 -4.956 1.00 93.75 89 TRP A C 1
ATOM 694 O O . TRP A 1 89 ? -4.770 -6.743 -6.048 1.00 93.75 89 TRP A O 1
ATOM 704 N N . TYR A 1 90 ? -4.802 -6.607 -3.800 1.00 94.75 90 TYR A N 1
ATOM 705 C CA . TYR A 1 90 ? -6.149 -6.085 -3.654 1.00 94.75 90 TYR A CA 1
ATOM 706 C C . TYR A 1 90 ? -6.093 -4.695 -3.037 1.00 94.75 90 TYR A C 1
ATOM 708 O O . TYR A 1 90 ? -5.312 -4.452 -2.118 1.00 94.75 90 TYR A O 1
ATOM 716 N N . GLN A 1 91 ? -6.953 -3.807 -3.520 1.00 94.75 91 GLN A N 1
ATOM 717 C CA . GLN A 1 91 ? -7.236 -2.534 -2.872 1.00 94.75 91 GLN A CA 1
ATOM 718 C C . GLN A 1 91 ? -8.523 -2.679 -2.057 1.00 94.75 91 GLN A C 1
ATOM 720 O O . GLN A 1 91 ? -9.541 -3.153 -2.572 1.00 94.75 91 GLN A O 1
ATOM 725 N N . CYS A 1 92 ? -8.484 -2.285 -0.787 1.00 94.62 92 CYS A N 1
ATOM 726 C CA . CYS A 1 92 ? -9.657 -2.287 0.084 1.00 94.62 92 CYS A CA 1
ATOM 727 C C . CYS A 1 92 ? -9.865 -0.884 0.671 1.00 94.62 92 CYS A C 1
ATOM 729 O O . CYS A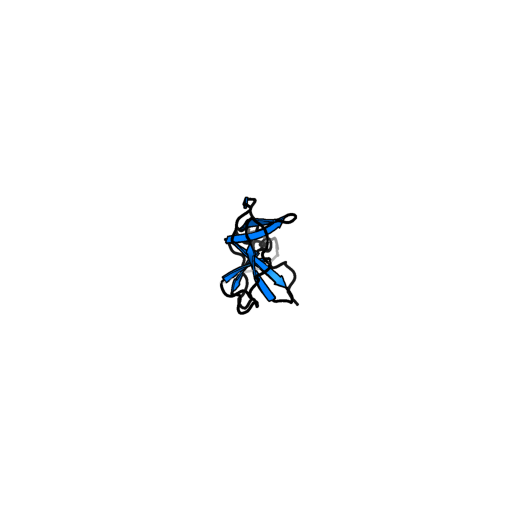 1 92 ? -8.887 -0.284 1.135 1.00 94.62 92 CYS A O 1
ATOM 731 N N . PRO A 1 93 ? -11.104 -0.363 0.693 1.00 95.31 93 PRO A N 1
ATOM 732 C CA . PRO A 1 93 ? -11.419 0.880 1.371 1.00 95.31 93 PRO A CA 1
ATOM 733 C C . PRO A 1 93 ? -11.147 0.773 2.872 1.00 95.31 93 PRO A C 1
ATOM 735 O O . PRO A 1 93 ? -11.490 -0.225 3.518 1.00 95.31 93 PRO A O 1
ATOM 738 N N . ILE A 1 94 ? -10.571 1.839 3.409 1.00 95.62 94 ILE A N 1
ATOM 739 C CA . ILE A 1 94 ? -10.379 2.114 4.823 1.00 95.62 94 ILE A CA 1
ATOM 740 C C . ILE A 1 94 ? -11.326 3.252 5.203 1.00 95.62 94 ILE A C 1
ATOM 742 O O . ILE A 1 94 ? -11.310 4.301 4.559 1.00 95.62 94 ILE A O 1
ATOM 746 N N . GLN A 1 95 ? -12.127 3.041 6.243 1.00 94.19 95 GLN A N 1
ATOM 747 C CA . GLN A 1 95 ? -13.035 4.037 6.811 1.00 94.19 95 GLN A CA 1
ATOM 748 C C . GLN A 1 95 ? -12.846 4.087 8.324 1.00 94.19 95 GLN A C 1
ATOM 750 O O . GLN A 1 95 ? -12.864 3.053 8.989 1.00 94.19 95 GLN A O 1
ATOM 755 N N . ASN A 1 96 ? -12.624 5.276 8.871 1.00 92.38 96 ASN A N 1
ATOM 756 C CA . ASN A 1 96 ? -12.253 5.536 10.258 1.00 92.38 96 ASN A CA 1
ATOM 757 C C . ASN A 1 96 ? -11.090 4.650 10.735 1.00 92.38 96 ASN A C 1
ATOM 759 O O . ASN A 1 96 ? -11.096 4.113 11.844 1.00 92.38 96 ASN A O 1
ATOM 763 N N . GLY A 1 97 ? -10.100 4.447 9.859 1.00 92.12 97 GLY A N 1
ATOM 764 C CA . GLY A 1 97 ? -8.969 3.564 10.125 1.00 92.12 97 GLY A CA 1
ATOM 765 C C . GLY A 1 97 ? -9.327 2.074 10.165 1.00 92.12 97 GLY A C 1
ATOM 766 O O . GLY A 1 97 ? -8.521 1.286 10.632 1.00 92.12 97 GLY A O 1
ATOM 767 N N . ILE A 1 98 ? -10.492 1.636 9.695 1.00 93.88 98 ILE A N 1
ATOM 768 C CA . ILE A 1 98 ? -10.884 0.219 9.679 1.00 93.88 98 ILE A CA 1
ATOM 769 C C . ILE A 1 98 ? -11.020 -0.252 8.232 1.00 93.88 98 ILE A C 1
ATOM 771 O O . ILE A 1 98 ? -11.571 0.450 7.387 1.00 93.88 98 ILE A O 1
ATOM 775 N N . LYS A 1 99 ? -10.509 -1.453 7.938 1.00 92.62 99 LYS A N 1
ATOM 776 C CA . LYS A 1 99 ? -10.674 -2.083 6.623 1.00 92.62 99 LYS A CA 1
ATOM 777 C C . LYS A 1 99 ? -12.115 -2.544 6.450 1.00 92.62 99 LYS A C 1
ATOM 779 O O . LYS A 1 99 ? -12.611 -3.304 7.273 1.00 92.62 99 LYS A O 1
ATOM 784 N N . THR A 1 100 ? -12.740 -2.132 5.358 1.00 90.62 100 THR A N 1
ATOM 785 C CA . THR A 1 100 ? -14.059 -2.629 4.948 1.00 90.62 100 THR A CA 1
ATOM 786 C C . THR A 1 100 ? -13.941 -3.968 4.205 1.00 90.62 100 THR A C 1
ATOM 788 O O . THR A 1 100 ? -12.871 -4.319 3.697 1.00 90.62 100 THR A O 1
ATOM 791 N N . ASP A 1 101 ? -15.038 -4.720 4.107 1.00 88.31 101 ASP A N 1
ATOM 792 C CA . ASP A 1 101 ? -15.050 -6.041 3.450 1.00 88.31 101 ASP A CA 1
ATOM 793 C C . ASP A 1 101 ? -14.991 -5.966 1.912 1.00 88.31 101 ASP A C 1
ATOM 795 O O . ASP A 1 101 ? -14.757 -6.965 1.230 1.00 88.31 101 ASP A O 1
ATOM 799 N N . HIS A 1 102 ? -15.163 -4.774 1.340 1.00 91.00 102 HIS A N 1
ATOM 800 C CA . HIS A 1 102 ? -15.253 -4.564 -0.102 1.00 91.00 102 HIS A CA 1
ATOM 801 C C . HIS A 1 102 ? -13.878 -4.379 -0.753 1.00 91.00 102 HIS A C 1
ATOM 803 O O . HIS A 1 102 ? -13.481 -3.271 -1.099 1.00 91.00 102 HIS A O 1
ATOM 809 N N . CYS A 1 103 ? -13.146 -5.470 -0.960 1.00 93.50 103 CYS A N 1
ATOM 810 C CA . CYS A 1 103 ? -11.873 -5.447 -1.681 1.00 93.50 103 CYS A CA 1
ATOM 811 C C . CYS A 1 103 ? -12.053 -5.725 -3.181 1.00 93.50 103 CYS A C 1
ATOM 813 O O . CYS A 1 103 ? -12.843 -6.579 -3.580 1.00 93.50 103 CYS A O 1
ATOM 815 N N . SER A 1 104 ? -11.265 -5.056 -4.020 1.00 95.12 104 SER A N 1
ATOM 816 C CA . SER A 1 104 ? -11.202 -5.310 -5.467 1.00 95.12 104 SER A CA 1
ATOM 817 C C . SER A 1 104 ? -9.765 -5.567 -5.906 1.00 95.12 104 SER A C 1
ATOM 819 O O . SER A 1 104 ? -8.824 -5.183 -5.210 1.00 95.12 104 SER A O 1
ATOM 821 N N . LEU A 1 105 ? -9.580 -6.243 -7.044 1.00 95.75 105 LEU A N 1
ATOM 822 C CA . LEU A 1 105 ? -8.250 -6.368 -7.642 1.00 95.75 105 LEU A CA 1
ATOM 823 C C . LEU A 1 105 ? -7.716 -4.970 -7.945 1.00 95.75 105 LEU A C 1
ATOM 825 O O . LEU A 1 105 ? -8.416 -4.157 -8.548 1.00 95.75 105 LEU A O 1
ATOM 829 N N . ALA A 1 106 ? -6.487 -4.702 -7.516 1.00 94.75 106 ALA A N 1
ATOM 830 C CA . ALA A 1 106 ? -5.866 -3.421 -7.784 1.00 94.75 106 ALA A CA 1
ATOM 831 C C . ALA A 1 106 ? -5.491 -3.287 -9.265 1.00 94.75 106 ALA A C 1
ATOM 833 O O . ALA A 1 106 ? -5.067 -4.256 -9.906 1.00 94.75 106 ALA A O 1
ATOM 834 N N . ASP A 1 107 ? -5.631 -2.068 -9.778 1.00 94.12 107 ASP A N 1
ATOM 835 C CA . ASP A 1 107 ? -5.211 -1.683 -11.120 1.00 94.12 107 ASP A CA 1
ATOM 836 C C . ASP A 1 107 ? -4.640 -0.257 -11.089 1.00 94.12 107 ASP A C 1
ATOM 838 O O . ASP A 1 107 ? -5.127 0.586 -10.328 1.00 94.12 107 ASP A O 1
ATOM 842 N N . GLY A 1 108 ? -3.585 0.009 -11.854 1.00 93.25 108 GLY A N 1
ATOM 843 C CA . GLY A 1 108 ? -2.910 1.305 -11.905 1.00 93.25 108 GLY A CA 1
ATOM 844 C C . GLY A 1 108 ? -1.604 1.392 -11.109 1.00 93.25 108 GLY A C 1
ATOM 845 O O . GLY A 1 108 ? -1.037 0.387 -10.678 1.00 93.25 108 GLY A O 1
ATOM 846 N N . TYR A 1 109 ? -1.101 2.616 -10.922 1.00 91.38 109 TYR A N 1
ATOM 847 C CA . TYR A 1 109 ? 0.095 2.878 -10.114 1.00 91.38 109 TYR A CA 1
ATOM 848 C C . TYR A 1 109 ? -0.231 2.881 -8.621 1.00 91.38 109 TYR A C 1
ATOM 850 O O . TYR A 1 109 ? -0.996 3.724 -8.157 1.00 91.38 109 TYR A O 1
ATOM 858 N N . HIS A 1 110 ? 0.433 2.008 -7.864 1.00 92.31 110 HIS A N 1
ATOM 859 C CA . HIS A 1 110 ? 0.255 1.891 -6.415 1.00 92.31 110 HIS A CA 1
ATOM 860 C C . HIS A 1 110 ? 1.592 1.847 -5.694 1.00 92.31 110 HIS A C 1
ATOM 862 O O . HIS A 1 110 ? 2.550 1.258 -6.195 1.00 92.31 110 HIS A O 1
ATOM 868 N N . VAL A 1 111 ? 1.641 2.441 -4.500 1.00 92.06 111 VAL A N 1
ATOM 869 C CA . VAL A 1 111 ? 2.735 2.227 -3.548 1.00 92.06 111 VAL A CA 1
ATOM 870 C C . VAL A 1 111 ? 2.403 0.978 -2.738 1.00 92.06 111 VAL A C 1
ATOM 872 O O . VAL A 1 111 ? 1.378 0.930 -2.059 1.00 92.06 111 VAL A O 1
ATOM 875 N N . ILE A 1 112 ? 3.254 -0.038 -2.826 1.00 91.38 112 ILE A N 1
ATOM 876 C CA . ILE A 1 112 ? 3.094 -1.323 -2.145 1.00 91.38 112 ILE A CA 1
ATOM 877 C C . ILE A 1 112 ? 4.325 -1.657 -1.314 1.00 91.38 112 ILE A C 1
ATOM 879 O O . ILE A 1 112 ? 5.441 -1.255 -1.640 1.00 91.38 112 ILE A O 1
ATOM 883 N N . PHE A 1 113 ? 4.120 -2.420 -0.245 1.00 88.69 113 PHE A N 1
ATOM 884 C CA . PHE A 1 113 ? 5.214 -3.008 0.512 1.00 88.69 113 PHE A CA 1
ATOM 885 C C . PHE A 1 113 ? 5.733 -4.258 -0.210 1.00 88.69 113 PHE A C 1
ATOM 887 O O . PHE A 1 113 ? 5.001 -5.233 -0.374 1.00 88.69 113 PHE A O 1
ATOM 894 N N . VAL A 1 114 ? 6.992 -4.236 -0.634 1.00 82.12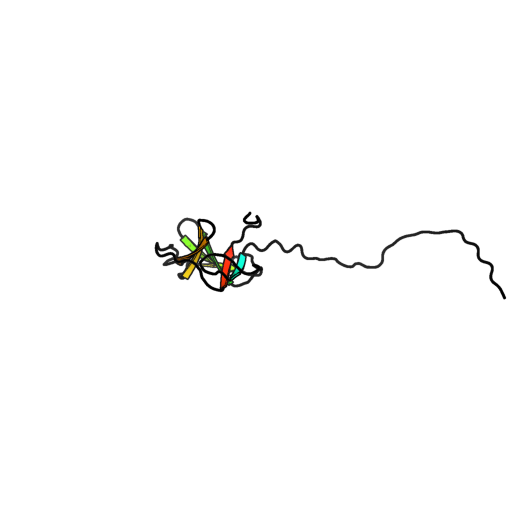 114 VAL A N 1
ATOM 895 C CA . VAL A 1 114 ? 7.691 -5.369 -1.244 1.00 82.12 114 VAL A CA 1
ATOM 896 C C . VAL A 1 114 ? 8.843 -5.757 -0.312 1.00 82.12 114 VAL A C 1
ATOM 898 O O . VAL A 1 114 ? 9.884 -5.096 -0.340 1.00 82.12 114 VAL A O 1
ATOM 901 N N . PRO A 1 115 ? 8.683 -6.797 0.529 1.00 69.00 115 PRO A N 1
ATOM 902 C CA . PRO A 1 115 ? 9.773 -7.258 1.383 1.00 69.00 115 PRO A CA 1
ATOM 903 C C . PRO A 1 115 ? 10.958 -7.717 0.521 1.00 69.00 115 PRO A C 1
ATOM 905 O O . PRO A 1 115 ? 10.769 -8.212 -0.586 1.00 69.00 115 PRO A O 1
ATOM 908 N N . HIS A 1 116 ? 12.188 -7.582 1.024 1.00 59.44 116 HIS A N 1
ATOM 909 C CA . HIS A 1 116 ? 13.439 -7.881 0.294 1.00 59.44 116 HIS A CA 1
ATOM 910 C C . HIS A 1 116 ? 13.664 -9.348 -0.102 1.00 59.44 116 HIS A C 1
ATOM 912 O O . HIS A 1 116 ? 14.754 -9.704 -0.544 1.00 59.44 116 HIS A O 1
ATOM 918 N N . LEU A 1 117 ? 12.658 -10.203 0.039 1.00 47.12 117 LEU A N 1
ATOM 919 C CA . LEU A 1 117 ? 12.692 -11.567 -0.459 1.00 47.12 117 LEU A CA 1
ATOM 920 C C . LEU A 1 117 ? 11.987 -11.598 -1.816 1.00 47.12 117 LEU A C 1
ATOM 922 O O . LEU A 1 117 ? 10.843 -11.142 -1.902 1.00 47.12 117 LEU A O 1
ATOM 926 N N . PRO A 1 118 ? 12.634 -12.116 -2.875 1.00 43.09 118 PRO A N 1
ATOM 927 C CA . PRO A 1 118 ? 11.960 -12.293 -4.146 1.00 43.09 118 PRO A CA 1
ATOM 928 C C . PRO A 1 118 ? 10.744 -13.187 -3.902 1.00 43.09 118 PRO A C 1
ATOM 930 O O . PRO A 1 118 ? 10.845 -14.248 -3.282 1.00 43.09 118 PRO A O 1
ATOM 933 N N . LEU A 1 119 ? 9.577 -12.733 -4.361 1.00 46.91 119 LEU A N 1
ATOM 934 C CA . LEU A 1 119 ? 8.506 -13.660 -4.690 1.00 46.91 119 LEU A CA 1
ATOM 935 C C . LEU A 1 119 ? 9.114 -14.599 -5.739 1.00 46.91 119 LEU A C 1
ATOM 937 O O . LEU A 1 119 ? 9.423 -14.130 -6.830 1.00 46.91 119 LEU A O 1
ATOM 941 N N . LEU A 1 120 ? 9.395 -15.829 -5.291 1.00 36.66 120 LEU A N 1
ATOM 942 C CA . LEU A 1 120 ? 9.910 -17.001 -6.013 1.00 36.66 120 LEU A CA 1
ATOM 943 C C . LEU A 1 120 ? 9.853 -16.911 -7.543 1.00 36.66 120 LEU A C 1
ATOM 945 O O . LEU A 1 120 ? 8.737 -16.708 -8.074 1.00 36.66 120 LEU A O 1
#

Sequence (120 aa):
MGMPINRFALLTLIGVSFSSLIGASSAYANYKRCWIQKGVATINCDPADGYYFVKEKDQYKKCNVANGDLTNKCKQEDGFAMFLTNHRWYQCPIQNGIKTDHCSLADGYHVIFVPHLPLL

Secondary structure (DSSP, 8-state):
-----------------------------SEEEEEEETTEE-S--EE--EEEEEEETTEEEEEEEETTEEEEEEE---EEEEEEETTEEEEEEEETTEE-S--EE--EEEEEE--SS---

pLDDT: mean 77.68, std 20.58, range [36.66, 95.75]

Foldseek 3Di:
DDDDDDDDDDDDDDDDDPPVPPPPPPPQQQKWKFFFDQQAGDDPTAFDWDWAWDDDPQFTWIFTGDSNHTDPDTHGDWDWHWDQDPNGIWIFTADSRHTDPDIGGDGGIDIDGHPPDPPD

Radius of gyration: 25.68 Å; chains: 1; bounding box: 89×28×47 Å

Organism: NCBI:txid1088868

=== Feature glossary ===
Legend for the data blocks above and below:

— What the protein is —

The amino-acid sequence is the protein's primary structure: the linear order of residues from the N-terminus to the C-terminus, written in one-letter code. Everything else here — the 3D coordinates, the secondary structure, the domain annotations — is ultimately a consequence of this string.

Database cross-references. InterPro integrates a dozen domain/family signature databases into unified entries with residue-range hits. GO terms attach function/process/location labels with evidence codes. CATH codes position the fold in a four-level structural taxonomy. Organism is the NCBI-taxonomy species name.

— Where its atoms are —

The mmCIF block holds the 3D Cartesian coordinates of each backbone atom (N, Cα, C, O) in ångströms. mmCIF is the PDB's canonical archive format — a tagged-loop text representation of the atomic model.

The six renders are orthographic views along the three Cartesian axes in both directions. Representation (cartoon, sticks, or surface) and color scheme (sequence-rainbow or by-chain) vary across proteins so the training set covers all the common visualization conventions.

— Local backbone conformation —

Secondary structure is the local, repeating backbone conformation. DSSP classifies it into eight states by reading the hydrogen-bond network: three helix types (H, G, I), two β types (E, B), two non-regular types (T, S), and unstructured coil (-).

SS3 is a coarse helix/strand/coil call (letters a/b/c) made by the P-SEA algorithm from inter-Cα distances and dihedrals. It is less detailed than DSSP but needs only Cα positions.

Backbone dihedral angles. Every residue except chain termini has a φ (preceding-C → N → Cα → C) and a ψ (N → Cα → C → next-N). They are reported in degrees following the IUPAC sign convention. Secondary structure is essentially a statement about which (φ, ψ) basin each residue occupies.

— Global shape and packing —

The geometric summary reports three shape descriptors. Rg (radius of gyration) measures how spread out the Cα atoms are about their centre of mass; compact globular proteins have small Rg, elongated or unfolded ones large. Cα contacts (<8 Å, |i−j|>4) count long-range residue pairs in spatial proximity — high for tightly packed folds, near zero for rods or random coil. The bounding-box extents give the protein's footprint along x, y, z in Å.

Solvent accessibility: the surface area of each residue that a 1.4 Å water probe can touch, in Å². When only backbone atoms are present the absolute values are lower than full-atom SASA (side chains contribute most of the area) and are flagged as backbone-only.

Plot images: a contact map (which residues are close in 3D, as an N×N binary image), a Ramachandran scatter (backbone torsion angles, revealing secondary-structure composition at a glance), and — for AlphaFold structures — a PAE heatmap (pairwise prediction confidence).

— Structural neighborhood —

Foldseek's 3Di representation compresses backbone geometry into a per-residue letter drawn from a learned twenty-state alphabet. It captures the tertiary interaction pattern around each residue — which residues are packed against it in space, regardless of where they are in sequence.

Structural nearest neighbors (via Foldseek easy-search vs the PDB). Reported per hit: target PDB id, E-value, and alignment TM-score. A TM-score above ~0.5 is the conventional threshold for 'same fold'.

— Confidence and disorder —

pLDDT (predicted Local Distance Difference Test) is AlphaFold's per-residue confidence score, ranging from 0 to 100. Values above 90 indicate high confidence (typically well-packed cores); 70–90 is confident; 50–70 low confidence; below 50 usually means the region is disordered or the prediction is unreliable there. AlphaFold stores pLDDT in the mmCIF B-factor column.

For experimental (PDB) structures, the B-factor (temperature factor) quantifies the positional spread of each atom in the crystal — a combination of thermal vibration and static disorder — in units of Å². High B-factors mark flexible loops or poorly resolved regions; low B-factors mark the rigid, well-ordered core.

Predicted Aligned Error (PAE) is an AlphaFold confidence matrix: entry (i, j) is the expected error in the position of residue j, in ångströms, when the prediction is superimposed on the true structure at residue i. Low PAE within a block of residues means that block is internally rigid and well-predicted; high PAE between two blocks means their relative placement is uncertain even if each block individually is confident.